Protein AF-A0A7S1IJ74-F1 (afdb_monomer)

pLDDT: mean 77.14, std 20.75, range [35.47, 95.56]

Solvent-accessible surface area (backbone atoms only — not comparable to full-atom values): 10020 Å² total; per-residue (Å²): 126,82,88,86,89,88,81,92,89,86,90,83,85,88,82,87,88,84,90,84,89,83,82,88,82,87,79,77,92,75,76,80,78,74,79,76,81,72,70,75,73,78,81,74,69,78,50,73,67,55,47,48,49,55,52,52,57,37,63,68,42,49,61,58,45,58,74,68,28,42,14,42,30,51,50,36,45,52,39,16,53,73,72,76,43,84,65,54,68,80,58,43,70,73,39,48,72,49,69,53,46,49,79,42,54,64,50,81,51,49,61,64,67,42,60,66,51,73,49,47,49,55,55,56,69,59,15,84,51,57,77,40,81,41,59,59,64,44,59,62,45,75,63,36,54,55,42,51,49,56,54,49,54,73,63,80,110

Sequence (157 aa):
MPVVPTTHGSGSLGPSGSATHTSSSAPHLRSGSPLRSGSPRPVSLPSLGDVQKEVNAALARLPLHRAHRRSCRTVYREECKRLGLTPLTHIARRFPDEPGQYAMEALNLSKCRLDTFRPYLDLILLNRNLKCLFLRGNLFGSEDFSLMAAALTLHLE

Foldseek 3Di:
DDDDDDDDDDDDDDDDDDDDDDDDDDDDDDDDDPPPPPPPPPPDDDDLVNLVVLLVVLVVCLVVLQVQQAWLLRLLCVQCVVVVHDRDPVQSVQTGRGRNPLEDQEGACALVQDAAPSSCLNSLLNHLNHNYYHHHNYNYDPSRVSNVVVSVVSSVD

Structure (mmCIF, N/CA/C/O backbone):
data_AF-A0A7S1IJ74-F1
#
_entry.id   AF-A0A7S1IJ74-F1
#
loop_
_atom_site.group_PDB
_atom_site.id
_atom_site.type_symbol
_atom_site.label_atom_id
_atom_site.label_alt_id
_atom_site.label_comp_id
_atom_site.label_asym_id
_atom_site.label_entity_id
_atom_site.label_seq_id
_atom_site.pdbx_PDB_ins_code
_atom_site.Cartn_x
_atom_site.Cartn_y
_atom_site.Cartn_z
_atom_site.occupancy
_atom_site.B_iso_or_equiv
_atom_site.auth_seq_id
_atom_site.auth_comp_id
_atom_site.auth_asym_id
_atom_site.auth_atom_id
_atom_site.pdbx_PDB_model_num
ATOM 1 N N . MET A 1 1 ? -46.683 -31.117 -27.466 1.00 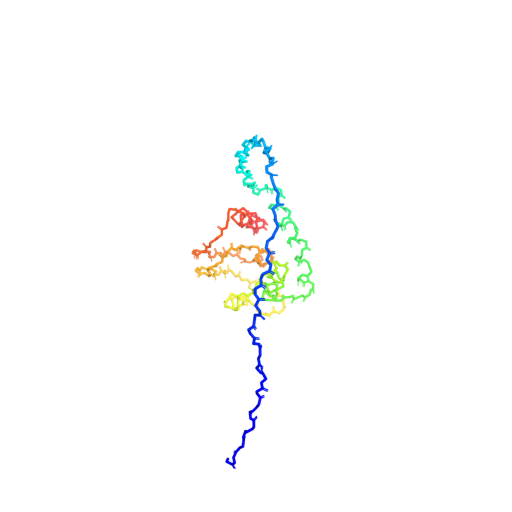37.25 1 MET A N 1
ATOM 2 C CA . MET A 1 1 ? -47.379 -31.530 -28.701 1.00 37.25 1 MET A CA 1
ATOM 3 C C . MET A 1 1 ? -48.674 -30.740 -28.811 1.00 37.25 1 MET A C 1
ATOM 5 O O . MET A 1 1 ? -49.446 -30.825 -27.862 1.00 37.25 1 MET A O 1
ATOM 9 N N . PRO A 1 2 ? -48.933 -30.011 -29.916 1.00 46.62 2 PRO A N 1
ATOM 10 C CA . PRO A 1 2 ? -47.973 -29.521 -30.922 1.00 46.62 2 PRO A CA 1
ATOM 11 C C . PRO A 1 2 ? -47.037 -28.452 -30.274 1.00 46.62 2 PRO A C 1
ATOM 13 O O . PRO A 1 2 ? -46.462 -28.816 -29.245 1.00 46.62 2 PRO A O 1
ATOM 16 N N . VAL A 1 3 ? -46.771 -27.203 -30.701 1.00 42.38 3 VAL A N 1
ATOM 17 C CA . VAL A 1 3 ? -47.196 -26.349 -31.838 1.00 42.38 3 VAL A CA 1
ATOM 18 C C . VAL A 1 3 ? -46.053 -25.374 -32.181 1.00 42.38 3 VAL A C 1
ATOM 20 O O . VAL A 1 3 ? -45.424 -24.846 -31.269 1.00 42.38 3 VAL A O 1
ATOM 23 N N . VAL A 1 4 ? -45.836 -25.083 -33.469 1.00 47.56 4 VAL A N 1
ATOM 24 C CA . VAL A 1 4 ? -45.084 -23.918 -33.991 1.00 47.56 4 VAL A CA 1
ATOM 25 C C . VAL A 1 4 ? -45.759 -23.476 -35.299 1.00 47.56 4 VAL A C 1
ATOM 27 O O . VAL A 1 4 ? -46.126 -24.353 -36.082 1.00 47.56 4 VAL A O 1
ATOM 30 N N . PRO A 1 5 ? -45.897 -22.167 -35.581 1.00 56.62 5 PRO A N 1
ATOM 31 C CA . PRO A 1 5 ? -46.097 -21.670 -36.941 1.00 56.62 5 PRO A CA 1
ATOM 32 C C . PRO A 1 5 ? -44.888 -20.858 -37.445 1.00 56.62 5 PRO A C 1
ATOM 34 O O . PRO A 1 5 ? -44.408 -19.944 -36.776 1.00 56.62 5 PRO A O 1
ATOM 37 N N . THR A 1 6 ? -44.436 -21.170 -38.661 1.00 48.81 6 THR A N 1
ATOM 38 C CA . THR A 1 6 ? -43.330 -20.496 -39.362 1.00 48.81 6 THR A CA 1
ATOM 39 C C . THR A 1 6 ? -43.850 -19.815 -40.627 1.00 48.81 6 THR A C 1
ATOM 41 O O . THR A 1 6 ? -44.408 -20.492 -41.486 1.00 48.81 6 THR A O 1
ATOM 44 N N . THR A 1 7 ? -43.586 -18.518 -40.806 1.00 49.84 7 THR A N 1
ATOM 45 C CA . THR A 1 7 ? -43.693 -17.807 -42.099 1.00 49.84 7 THR A CA 1
ATOM 46 C C . THR A 1 7 ? -42.587 -16.750 -42.163 1.00 49.84 7 THR A C 1
ATOM 48 O O . THR A 1 7 ? -42.484 -15.941 -41.249 1.00 49.84 7 THR A O 1
ATOM 51 N N . HIS A 1 8 ? -41.607 -16.834 -43.067 1.00 43.56 8 HIS A N 1
ATOM 52 C CA . HIS A 1 8 ? -41.655 -16.617 -44.528 1.00 43.56 8 HIS A CA 1
ATOM 53 C C . HIS A 1 8 ? -41.818 -15.147 -44.951 1.00 43.56 8 HIS A C 1
ATOM 55 O O . HIS A 1 8 ? -42.771 -14.476 -44.578 1.00 43.56 8 HIS A O 1
ATOM 61 N N . GLY A 1 9 ? -40.884 -14.698 -45.796 1.00 37.03 9 GLY A N 1
ATOM 62 C CA . GLY A 1 9 ? -40.823 -13.370 -46.410 1.00 37.03 9 GLY A CA 1
ATOM 63 C C . GLY A 1 9 ? -39.564 -13.278 -47.277 1.00 37.03 9 GLY A C 1
ATOM 64 O O . GLY A 1 9 ? -38.476 -13.042 -46.762 1.00 37.03 9 GLY A O 1
ATOM 65 N N . SER A 1 10 ? -39.690 -13.556 -48.576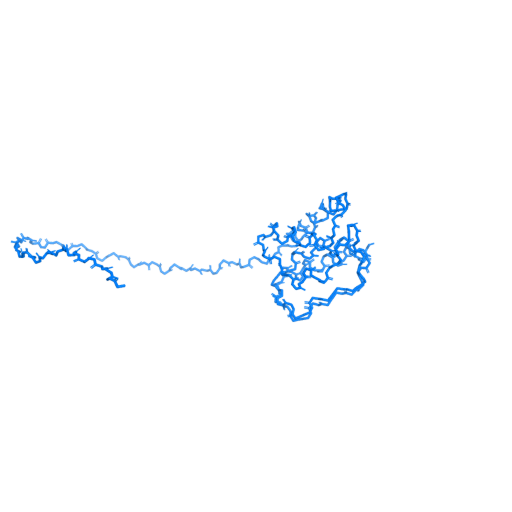 1.00 45.72 10 SER A N 1
ATOM 66 C CA . SER A 1 10 ? -38.560 -13.745 -49.502 1.00 45.72 10 SER A CA 1
ATOM 67 C C . SER A 1 10 ? -38.636 -12.782 -50.688 1.00 45.72 10 SER A C 1
ATOM 69 O O . SER A 1 10 ? -39.727 -12.523 -51.187 1.00 45.72 10 SER A O 1
ATOM 71 N N . GLY A 1 11 ? -37.487 -12.313 -51.190 1.00 35.47 11 GLY A N 1
ATOM 72 C CA . GLY A 1 11 ? -37.415 -11.537 -52.434 1.00 35.47 11 GLY A CA 1
ATOM 73 C C . GLY A 1 11 ? -36.100 -10.755 -52.615 1.00 35.47 11 GLY A C 1
ATOM 74 O O . GLY A 1 11 ? -35.570 -10.255 -51.631 1.00 35.47 11 GLY A O 1
ATOM 75 N N . SER A 1 12 ? -35.587 -10.485 -53.824 1.00 40.69 12 SER A N 1
ATOM 76 C CA . SER A 1 12 ? -35.191 -11.382 -54.936 1.00 40.69 12 SER A CA 1
ATOM 77 C C . SER A 1 12 ? -34.695 -10.542 -56.137 1.00 40.69 12 SER A C 1
ATOM 79 O O . SER A 1 12 ? -35.461 -9.750 -56.664 1.00 40.69 12 SER A O 1
ATOM 81 N N . LEU A 1 13 ? -33.466 -10.795 -56.610 1.00 40.91 13 LEU A N 1
ATOM 82 C CA . LEU A 1 13 ? -32.967 -10.628 -58.000 1.00 40.91 13 LEU A CA 1
ATOM 83 C C . LEU A 1 13 ? -33.192 -9.308 -58.803 1.00 40.91 13 LEU A C 1
ATOM 85 O O . LEU A 1 13 ? -34.184 -9.190 -59.508 1.00 40.91 13 LEU A O 1
ATOM 89 N N . GLY A 1 14 ? -32.139 -8.468 -58.888 1.00 36.72 14 GLY A N 1
ATOM 90 C CA . GLY A 1 14 ? -31.641 -7.751 -60.102 1.00 36.72 14 GLY A CA 1
ATOM 91 C C . GLY A 1 14 ? -32.580 -6.854 -60.952 1.00 36.72 14 GLY A C 1
ATOM 92 O O . GLY A 1 14 ? -33.681 -6.538 -60.514 1.00 36.72 14 GLY A O 1
ATOM 93 N N . PRO A 1 15 ? -32.177 -6.443 -62.187 1.00 54.06 15 PRO A N 1
ATOM 94 C CA . PRO A 1 15 ? -30.853 -6.562 -62.833 1.00 54.06 15 PRO A CA 1
ATOM 95 C C . PRO A 1 15 ? -30.325 -5.277 -63.565 1.00 54.06 15 PRO A C 1
ATOM 97 O O . PRO A 1 15 ? -31.015 -4.276 -63.680 1.00 54.06 15 PRO A O 1
ATOM 100 N N . SER A 1 16 ? -29.102 -5.372 -64.116 1.00 40.69 16 SER A N 1
ATOM 101 C CA . SER A 1 16 ? -28.544 -4.751 -65.354 1.00 40.69 16 SER A CA 1
ATOM 102 C C . SER A 1 16 ? -28.715 -3.264 -65.768 1.00 40.69 16 SER A C 1
ATOM 104 O O . SER A 1 16 ? -29.798 -2.829 -66.141 1.00 40.69 16 SER A O 1
ATOM 106 N N . GLY A 1 17 ? -27.561 -2.624 -66.050 1.00 36.12 17 GLY A N 1
ATOM 107 C CA . GLY A 1 17 ? -27.338 -1.737 -67.223 1.00 36.12 17 GLY A CA 1
ATOM 108 C C . GLY A 1 17 ? -27.463 -0.215 -67.007 1.00 36.12 17 GLY A C 1
ATOM 109 O O . GLY A 1 17 ? -28.242 0.224 -66.174 1.00 36.12 17 GLY A O 1
ATOM 110 N N . SER A 1 18 ? -26.739 0.670 -67.713 1.00 39.88 18 SER A N 1
ATOM 111 C CA . SER A 1 18 ? -25.678 0.512 -68.737 1.00 39.88 18 SER A CA 1
ATOM 112 C C . SER A 1 18 ? -24.749 1.754 -68.762 1.00 39.88 18 SER A C 1
ATOM 114 O O . SER A 1 18 ? -24.987 2.719 -68.042 1.00 39.88 18 SER A O 1
ATOM 116 N N . ALA A 1 19 ? -23.665 1.724 -69.549 1.00 43.28 19 ALA A N 1
ATOM 117 C CA . ALA A 1 19 ? -22.554 2.689 -69.478 1.00 43.28 19 ALA A CA 1
ATOM 118 C C . ALA A 1 19 ? -22.709 3.986 -70.308 1.00 43.28 19 ALA A C 1
ATOM 120 O O . ALA A 1 19 ? -23.403 4.018 -71.321 1.00 43.28 19 ALA A O 1
ATOM 121 N N . THR A 1 20 ? -21.922 5.008 -69.944 1.00 43.03 20 THR A N 1
ATOM 122 C CA . THR A 1 20 ? -21.522 6.148 -70.795 1.00 43.03 20 THR A CA 1
ATOM 123 C C . THR A 1 20 ? -20.016 6.424 -70.650 1.00 43.03 20 THR A C 1
ATOM 125 O O . THR A 1 20 ? -19.419 6.149 -69.611 1.00 43.03 20 THR A O 1
ATOM 128 N N . HIS A 1 21 ? -19.377 6.919 -71.715 1.00 42.09 21 HIS A N 1
ATOM 129 C CA . HIS A 1 21 ? -17.932 7.202 -71.773 1.00 42.09 21 HIS A CA 1
ATOM 130 C C . HIS A 1 21 ? -17.623 8.666 -71.403 1.00 42.09 21 HIS A C 1
ATOM 132 O O . HIS A 1 21 ? -18.418 9.528 -71.765 1.00 42.09 21 HIS A O 1
ATOM 138 N N . THR A 1 22 ? -16.412 8.956 -70.896 1.00 37.47 22 THR A N 1
ATOM 139 C CA . THR A 1 22 ? -15.514 9.978 -71.499 1.00 37.47 22 THR A CA 1
ATOM 140 C C . THR A 1 22 ? -14.055 9.924 -71.007 1.00 37.47 22 THR A C 1
ATOM 142 O O . THR A 1 22 ? -13.755 9.717 -69.839 1.00 37.47 22 THR A O 1
ATOM 145 N N . SER A 1 23 ? -13.172 10.152 -71.979 1.00 36.25 23 SER A N 1
ATOM 146 C CA . SER A 1 23 ? -11.749 10.527 -72.006 1.00 36.25 23 SER A CA 1
ATOM 147 C C . SER A 1 23 ? -10.964 10.933 -70.740 1.00 36.25 23 SER A C 1
ATOM 149 O O . SER A 1 23 ? -11.325 11.846 -70.008 1.00 36.25 23 SER A O 1
ATOM 151 N N . SER A 1 24 ? -9.753 10.367 -70.666 1.00 45.34 24 SER A N 1
ATOM 152 C CA . SER A 1 24 ? -8.460 10.944 -70.247 1.00 45.34 24 SER A CA 1
ATOM 153 C C . SER A 1 24 ? -8.389 12.299 -69.522 1.00 45.34 24 SER A C 1
ATOM 155 O O . SER A 1 24 ? -8.606 13.354 -70.117 1.00 45.34 24 SER A O 1
ATOM 157 N N . SER A 1 25 ? -7.763 12.280 -68.341 1.00 39.06 25 SER A N 1
ATOM 158 C CA . SER A 1 25 ? -6.666 13.201 -67.986 1.00 39.06 25 SER A CA 1
ATOM 159 C C . SER A 1 25 ? -5.808 12.607 -66.866 1.00 39.06 25 SER A C 1
ATOM 161 O O . SER A 1 25 ? -6.336 12.078 -65.892 1.00 39.06 25 SER A O 1
ATOM 163 N N . ALA A 1 26 ? -4.482 12.689 -66.993 1.00 50.97 26 ALA A N 1
ATOM 164 C CA . ALA A 1 26 ? -3.546 12.256 -65.956 1.00 50.97 26 ALA A CA 1
ATOM 165 C C . ALA A 1 26 ? -3.138 13.436 -65.058 1.00 50.97 26 ALA A C 1
ATOM 167 O O . ALA A 1 26 ? -2.900 14.528 -65.575 1.00 50.97 26 ALA A O 1
ATOM 168 N N . PRO A 1 27 ? -2.955 13.212 -63.744 1.00 48.50 27 PRO A N 1
ATOM 169 C CA . PRO A 1 27 ? -2.128 14.101 -62.939 1.00 48.50 27 PRO A CA 1
ATOM 170 C C . PRO A 1 27 ? -1.039 13.357 -62.146 1.00 48.50 27 PRO A C 1
ATOM 172 O O . PRO A 1 27 ? -1.317 12.593 -61.229 1.00 48.50 27 PRO A O 1
ATOM 175 N N . HIS A 1 28 ? 0.209 13.675 -62.491 1.00 43.66 28 HIS A N 1
ATOM 176 C CA . HIS A 1 28 ? 1.394 13.779 -61.629 1.00 43.66 28 HIS A CA 1
ATOM 177 C C . HIS A 1 28 ? 1.621 12.778 -60.477 1.00 43.66 28 HIS A C 1
ATOM 179 O O . HIS A 1 28 ? 0.957 12.797 -59.442 1.00 43.66 28 HIS A O 1
ATOM 185 N N . LEU A 1 29 ? 2.752 12.070 -60.591 1.00 47.19 29 LEU A N 1
ATOM 186 C CA . LEU A 1 29 ? 3.524 11.486 -59.488 1.00 47.19 29 LEU A CA 1
ATOM 187 C C . LEU A 1 29 ? 3.572 12.425 -58.265 1.00 47.19 29 LEU A C 1
ATOM 189 O O . LEU A 1 29 ? 4.321 13.405 -58.253 1.00 47.19 29 LEU A O 1
ATOM 193 N N . ARG A 1 30 ? 2.814 12.115 -57.207 1.00 46.88 30 ARG A N 1
ATOM 194 C CA . ARG A 1 30 ? 2.978 12.792 -55.917 1.00 46.88 30 ARG A CA 1
ATOM 195 C C . ARG A 1 30 ? 4.104 12.142 -55.123 1.00 46.88 30 ARG A C 1
ATOM 197 O O . ARG A 1 30 ? 3.972 11.012 -54.671 1.00 46.88 30 ARG A O 1
ATOM 204 N N . SER A 1 31 ? 5.176 12.923 -54.979 1.00 43.81 31 SER A N 1
ATOM 205 C CA . SER A 1 31 ? 6.169 12.944 -53.894 1.00 43.81 31 SER A CA 1
ATOM 206 C C . SER A 1 31 ? 6.038 11.833 -52.845 1.00 43.81 31 SER A C 1
ATOM 208 O O . SER A 1 31 ? 5.036 11.764 -52.131 1.00 43.81 31 SER A O 1
ATOM 210 N N . GLY A 1 32 ? 7.078 11.006 -52.720 1.00 44.19 32 GLY A N 1
ATOM 211 C CA . GLY A 1 32 ? 7.103 9.895 -51.773 1.00 44.19 32 GLY A CA 1
ATOM 212 C C . GLY A 1 32 ? 6.863 10.344 -50.330 1.00 44.19 32 GLY A C 1
ATOM 213 O O . GLY A 1 32 ? 7.446 11.322 -49.861 1.00 44.19 32 GLY A O 1
ATOM 214 N N . SER A 1 33 ? 6.023 9.596 -49.613 1.00 46.25 33 SER A N 1
ATOM 215 C CA . SER A 1 33 ? 5.828 9.771 -48.175 1.00 46.25 33 SER A CA 1
ATOM 216 C C . SER A 1 33 ? 7.176 9.656 -47.457 1.00 46.25 33 SER A C 1
ATOM 218 O O . SER A 1 33 ? 7.800 8.594 -47.546 1.00 46.25 33 SER A O 1
ATOM 220 N N . PRO A 1 34 ? 7.641 10.682 -46.718 1.00 45.81 34 PRO A N 1
ATOM 221 C CA . PRO A 1 34 ? 8.827 10.523 -45.896 1.00 45.81 34 PRO A CA 1
ATOM 222 C C . PRO A 1 34 ? 8.533 9.447 -44.852 1.00 45.81 34 PRO A C 1
ATOM 224 O O . PRO A 1 34 ? 7.556 9.554 -44.103 1.00 45.81 34 PRO A O 1
ATOM 227 N N . LEU A 1 35 ? 9.374 8.409 -44.805 1.00 54.88 35 LEU A N 1
ATOM 228 C CA . LEU A 1 35 ? 9.349 7.419 -43.734 1.00 54.88 35 LEU A CA 1
ATOM 229 C C . LEU A 1 35 ? 9.422 8.178 -42.413 1.00 54.88 35 LEU A C 1
ATOM 231 O O . LEU A 1 35 ? 10.426 8.823 -42.105 1.00 54.88 35 LEU A O 1
ATOM 235 N N . ARG A 1 36 ? 8.317 8.162 -41.665 1.00 51.50 36 ARG A N 1
ATOM 236 C CA . ARG A 1 36 ? 8.193 8.930 -40.433 1.00 51.50 36 ARG A CA 1
ATOM 237 C C . ARG A 1 36 ? 9.110 8.267 -39.418 1.00 51.50 36 ARG A C 1
ATOM 239 O O . ARG A 1 36 ? 8.718 7.279 -38.805 1.00 51.50 36 ARG A O 1
ATOM 246 N N . SER A 1 37 ? 10.334 8.788 -39.303 1.00 48.81 37 SER A N 1
ATOM 247 C CA . SER A 1 37 ? 11.341 8.327 -38.349 1.00 48.81 37 SER A CA 1
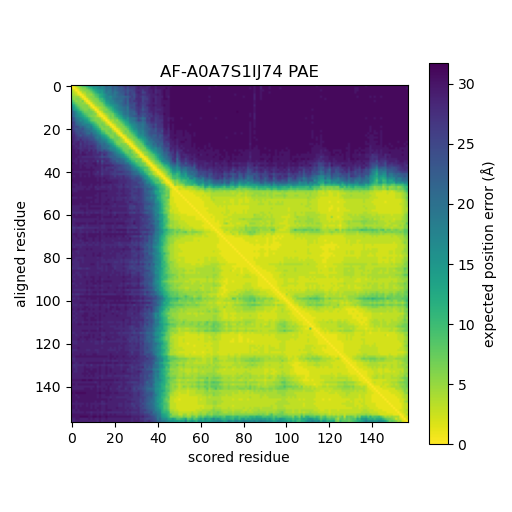ATOM 248 C C . SER A 1 37 ? 10.786 8.510 -36.943 1.00 48.81 37 SER A C 1
ATOM 250 O O . SER A 1 37 ? 10.877 9.576 -36.331 1.00 48.81 37 SER A O 1
ATOM 252 N N . GLY A 1 38 ? 10.106 7.470 -36.473 1.00 47.75 38 GLY A N 1
ATOM 253 C CA . GLY A 1 38 ? 9.583 7.358 -35.130 1.00 47.75 38 GLY A CA 1
ATOM 254 C C . GLY A 1 38 ? 10.730 7.029 -34.201 1.00 47.75 38 GLY A C 1
ATOM 255 O O . GLY A 1 38 ? 10.762 5.925 -33.663 1.00 47.75 38 GLY A O 1
ATOM 256 N N . SER A 1 39 ? 11.666 7.974 -34.039 1.00 51.06 39 SER A N 1
ATOM 257 C CA . SER A 1 39 ? 12.648 7.941 -32.958 1.00 51.06 39 SER A CA 1
ATOM 258 C C . SER A 1 39 ? 11.903 7.537 -31.689 1.00 51.06 39 SER A C 1
ATOM 260 O O . SER A 1 39 ? 10.927 8.221 -31.346 1.00 51.06 39 SER A O 1
ATOM 262 N N . PRO A 1 40 ? 12.285 6.429 -31.025 1.00 52.03 40 PRO A N 1
ATOM 263 C CA . PRO A 1 40 ? 11.610 6.004 -29.814 1.00 52.03 40 PRO A CA 1
ATOM 264 C C . PRO A 1 40 ? 11.562 7.193 -28.865 1.00 52.03 40 PRO A C 1
ATOM 266 O O . PRO A 1 40 ? 12.603 7.789 -28.575 1.00 52.03 40 PRO A O 1
ATOM 269 N N . ARG A 1 41 ? 10.359 7.581 -28.418 1.00 52.94 41 ARG A N 1
ATOM 270 C CA . ARG A 1 41 ? 10.266 8.554 -27.327 1.00 52.94 41 ARG A CA 1
ATOM 271 C C . ARG A 1 41 ? 11.115 7.979 -26.195 1.00 52.94 41 ARG A C 1
ATOM 273 O O . ARG A 1 41 ? 10.890 6.810 -25.869 1.00 52.94 41 ARG A O 1
ATOM 280 N N . PRO A 1 42 ? 12.089 8.728 -25.644 1.00 50.75 42 PRO A N 1
ATOM 281 C CA . PRO A 1 42 ? 12.888 8.210 -24.549 1.00 50.75 42 PRO A CA 1
ATOM 282 C C . PRO A 1 42 ? 11.914 7.764 -23.465 1.00 50.75 42 PRO A C 1
ATOM 284 O O . PRO A 1 42 ? 11.043 8.536 -23.059 1.00 50.75 42 PRO A O 1
ATOM 287 N N . VAL A 1 43 ? 12.005 6.493 -23.074 1.00 53.69 43 VAL A N 1
ATOM 288 C CA . VAL A 1 43 ? 11.196 5.960 -21.981 1.00 53.69 43 VAL A CA 1
ATOM 289 C C . VAL A 1 43 ? 11.742 6.629 -20.733 1.00 53.69 43 VAL A C 1
ATOM 291 O O . VAL A 1 43 ? 12.775 6.214 -20.210 1.00 53.69 43 VAL A O 1
ATOM 294 N N . SER A 1 44 ? 11.110 7.734 -20.340 1.00 56.44 44 SER A N 1
ATOM 295 C CA . SER A 1 44 ? 11.505 8.505 -19.171 1.00 56.44 44 SER A CA 1
ATOM 296 C C . SER A 1 44 ? 11.512 7.572 -17.974 1.00 56.44 44 SER A C 1
ATOM 298 O O . SER A 1 44 ? 10.455 7.143 -17.515 1.00 56.44 44 SER A O 1
ATOM 300 N N . LEU A 1 45 ? 12.709 7.257 -17.478 1.00 58.19 45 LEU A N 1
ATOM 301 C CA . LEU A 1 45 ? 12.849 6.659 -16.161 1.00 58.19 45 LEU A CA 1
ATOM 302 C C . LEU A 1 45 ? 12.134 7.576 -15.156 1.00 58.19 45 LEU A C 1
ATOM 304 O O . LEU A 1 45 ? 12.205 8.802 -15.313 1.00 58.19 45 LEU A O 1
ATOM 308 N N . PRO A 1 46 ? 11.448 7.016 -14.147 1.00 61.12 46 PRO A N 1
ATOM 309 C CA . PRO A 1 46 ? 10.786 7.821 -13.128 1.00 61.12 46 PRO A CA 1
ATOM 310 C C . PRO A 1 46 ? 11.796 8.781 -12.509 1.00 61.12 46 PRO A C 1
ATOM 312 O O . PRO A 1 46 ? 12.883 8.359 -12.099 1.00 61.12 46 PRO A O 1
ATOM 315 N N . SER A 1 47 ? 11.462 10.070 -12.425 1.00 78.19 47 SER A N 1
ATOM 316 C CA . SER A 1 47 ? 12.335 10.971 -11.685 1.00 78.19 47 SER A CA 1
ATOM 317 C C . SER A 1 47 ? 12.268 10.607 -10.200 1.00 78.19 47 SER A C 1
ATOM 319 O O . SER A 1 47 ? 11.224 10.187 -9.691 1.00 78.19 47 SER A O 1
ATOM 321 N N . LEU A 1 48 ? 13.368 10.813 -9.474 1.00 76.44 48 LEU A N 1
ATOM 322 C CA . LEU A 1 48 ? 13.386 10.649 -8.017 1.00 76.44 48 LEU A CA 1
ATOM 323 C C . LEU A 1 48 ? 12.285 11.497 -7.343 1.00 76.44 48 LEU A C 1
ATOM 325 O O . LEU A 1 48 ? 11.694 11.086 -6.347 1.00 76.44 48 LEU A O 1
ATOM 329 N N . GLY A 1 49 ? 11.948 12.645 -7.942 1.00 84.06 49 GLY A N 1
ATOM 330 C CA . GLY A 1 49 ? 10.849 13.501 -7.506 1.00 84.06 49 GLY A CA 1
ATOM 331 C C . GLY A 1 49 ? 9.456 12.893 -7.693 1.00 84.06 49 GLY A C 1
ATOM 332 O O . GLY A 1 49 ? 8.560 13.235 -6.930 1.00 84.06 49 GLY A O 1
ATOM 333 N N . ASP A 1 50 ? 9.240 11.991 -8.652 1.00 86.94 50 ASP A N 1
ATOM 334 C CA . ASP A 1 50 ? 7.945 11.320 -8.842 1.00 86.94 50 ASP A CA 1
ATOM 335 C C . ASP A 1 50 ? 7.740 10.201 -7.818 1.00 86.94 50 ASP A C 1
ATOM 337 O O . ASP A 1 50 ? 6.670 10.106 -7.215 1.00 86.94 50 ASP A O 1
ATOM 341 N N . VAL A 1 51 ? 8.805 9.449 -7.518 1.00 88.44 51 VAL A N 1
ATOM 342 C CA . VAL A 1 51 ? 8.830 8.494 -6.398 1.00 88.44 51 VAL A CA 1
ATOM 343 C C . VAL A 1 51 ? 8.547 9.222 -5.078 1.00 88.44 51 VAL A C 1
ATOM 345 O O . VAL A 1 51 ? 7.669 8.810 -4.321 1.00 88.44 51 VAL A O 1
ATOM 348 N N . GLN A 1 52 ? 9.211 10.358 -4.830 1.00 89.56 52 GLN A N 1
ATOM 349 C CA . GLN A 1 52 ? 8.986 11.150 -3.617 1.00 89.56 52 GLN A CA 1
ATOM 350 C C . GLN A 1 52 ? 7.559 11.719 -3.531 1.00 89.56 52 GLN A C 1
ATOM 352 O O . GLN A 1 52 ? 6.982 11.735 -2.445 1.00 89.56 52 GLN A O 1
ATOM 357 N N . LYS A 1 53 ? 6.951 12.154 -4.649 1.00 91.69 53 LYS A N 1
ATOM 358 C CA . LYS A 1 53 ? 5.534 12.573 -4.680 1.00 91.69 53 LYS A CA 1
ATOM 359 C C . LYS A 1 53 ? 4.606 11.431 -4.269 1.00 91.69 53 LYS A C 1
ATOM 361 O O . LYS A 1 53 ? 3.696 11.660 -3.476 1.00 91.69 53 LYS A O 1
ATOM 366 N N . 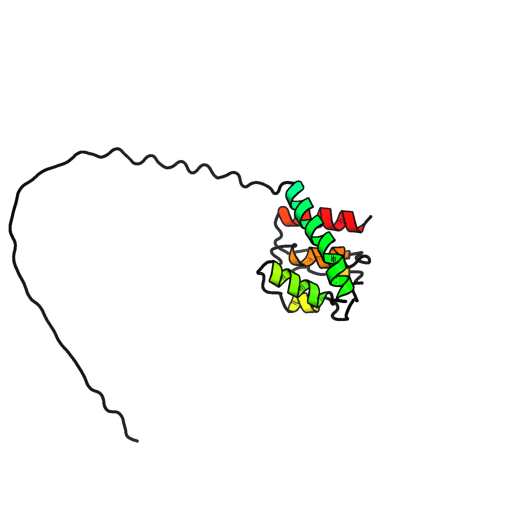GLU A 1 54 ? 4.824 10.221 -4.785 1.00 91.56 54 GLU A N 1
ATOM 367 C CA . GLU A 1 54 ? 3.968 9.066 -4.493 1.00 91.56 54 GLU A CA 1
ATOM 368 C C . GLU A 1 54 ? 4.084 8.618 -3.025 1.00 91.56 54 GLU A C 1
ATOM 370 O O . GLU A 1 54 ? 3.063 8.390 -2.369 1.00 91.56 54 GLU A O 1
ATOM 375 N N . VAL A 1 55 ? 5.301 8.620 -2.467 1.00 92.38 55 VAL A N 1
ATOM 376 C CA . VAL A 1 55 ? 5.550 8.406 -1.030 1.00 92.38 55 VAL A CA 1
ATOM 377 C C . VAL A 1 55 ? 4.889 9.492 -0.175 1.00 92.38 55 VAL A C 1
ATOM 379 O O . VAL A 1 55 ? 4.141 9.171 0.748 1.00 92.38 55 VAL A O 1
ATOM 382 N N . ASN A 1 56 ? 5.083 10.776 -0.497 1.00 92.50 56 ASN A N 1
ATOM 383 C CA . ASN A 1 56 ? 4.477 11.887 0.248 1.00 92.50 56 ASN A CA 1
ATOM 384 C C . ASN A 1 56 ? 2.938 11.834 0.205 1.00 92.50 56 ASN A C 1
ATOM 386 O O . ASN A 1 56 ? 2.276 12.084 1.214 1.00 92.50 56 ASN A O 1
ATOM 390 N N . ALA A 1 57 ? 2.360 11.449 -0.936 1.00 92.56 57 ALA A N 1
ATOM 391 C CA . ALA A 1 57 ? 0.920 11.258 -1.078 1.00 92.56 57 ALA A CA 1
ATOM 392 C C . ALA A 1 57 ? 0.394 10.089 -0.225 1.00 92.56 57 ALA A C 1
ATOM 394 O O . ALA A 1 57 ? -0.735 10.163 0.257 1.00 92.56 57 ALA A O 1
ATOM 395 N N . ALA A 1 58 ? 1.184 9.029 -0.020 1.00 91.88 58 ALA A N 1
ATOM 396 C CA . ALA A 1 58 ? 0.847 7.937 0.895 1.00 91.88 58 ALA A CA 1
ATOM 397 C C . ALA A 1 58 ? 0.959 8.357 2.368 1.00 91.88 58 ALA A C 1
ATOM 399 O O . ALA A 1 58 ? 0.024 8.129 3.136 1.00 91.88 58 ALA A O 1
ATOM 400 N N . LEU A 1 59 ? 2.037 9.059 2.748 1.00 92.69 59 LEU A N 1
ATOM 401 C CA . LEU A 1 59 ? 2.205 9.637 4.090 1.00 92.69 59 LEU A CA 1
ATOM 402 C C . LEU A 1 59 ? 1.007 10.521 4.485 1.00 92.69 59 LEU A C 1
ATOM 404 O O . LEU A 1 59 ? 0.506 10.418 5.605 1.00 92.69 59 LEU A O 1
ATOM 408 N N . ALA A 1 60 ? 0.484 11.318 3.547 1.00 93.19 60 ALA A N 1
ATOM 409 C CA . ALA A 1 60 ? -0.700 12.154 3.755 1.00 93.19 60 ALA A CA 1
ATOM 410 C C . ALA A 1 60 ? -2.014 11.365 3.969 1.00 93.19 60 ALA A C 1
ATOM 412 O O . ALA A 1 60 ? -2.949 11.898 4.567 1.00 93.19 60 ALA A O 1
ATOM 413 N N . ARG A 1 61 ? -2.107 10.098 3.526 1.00 92.75 61 ARG A N 1
ATOM 414 C CA . ARG A 1 61 ? -3.291 9.233 3.732 1.00 92.75 61 ARG A CA 1
ATOM 415 C C . ARG A 1 61 ? -3.286 8.496 5.073 1.00 92.75 61 ARG A C 1
ATOM 417 O O . ARG A 1 61 ? -4.358 8.202 5.603 1.00 92.75 61 ARG A O 1
ATOM 424 N N . LEU A 1 62 ? -2.117 8.220 5.661 1.00 91.00 62 LEU A N 1
ATOM 425 C CA . LEU A 1 62 ? -2.010 7.421 6.897 1.00 91.00 62 LEU A CA 1
ATOM 426 C C . LEU A 1 62 ? -2.854 7.958 8.078 1.00 91.00 62 LEU A C 1
ATOM 428 O O . LEU A 1 62 ? -3.452 7.134 8.777 1.00 91.00 62 LEU A O 1
ATOM 432 N N . PRO A 1 63 ? -2.965 9.286 8.323 1.00 91.00 63 PRO A N 1
ATOM 433 C CA . PRO A 1 63 ? -3.835 9.819 9.373 1.00 91.00 63 PRO A CA 1
ATOM 434 C C . PRO A 1 63 ? -5.313 9.477 9.155 1.00 91.00 63 PRO A C 1
ATOM 436 O O . PRO A 1 63 ? -6.006 9.152 10.116 1.00 91.00 63 PRO A O 1
ATOM 439 N N . LEU A 1 64 ? -5.783 9.477 7.902 1.00 90.75 64 LEU A N 1
ATOM 440 C CA . LEU A 1 64 ? -7.168 9.165 7.543 1.00 90.75 64 LEU A CA 1
ATOM 441 C C . LEU A 1 64 ? -7.494 7.684 7.786 1.00 90.75 64 LEU A C 1
ATOM 443 O O . LEU A 1 64 ? -8.538 7.363 8.356 1.00 90.75 64 LEU A O 1
ATOM 447 N N . HIS A 1 65 ? -6.580 6.784 7.407 1.00 89.31 65 HIS A N 1
ATOM 448 C CA . HIS A 1 65 ? -6.705 5.346 7.680 1.00 89.31 65 HIS A CA 1
ATOM 449 C C . HIS A 1 65 ? -6.765 5.071 9.188 1.00 89.31 65 HIS A C 1
ATOM 451 O O . HIS A 1 65 ? -7.644 4.342 9.655 1.00 89.31 65 HIS A O 1
ATOM 457 N N . ARG A 1 66 ? -5.872 5.711 9.961 1.00 86.25 66 ARG A N 1
ATOM 458 C CA . ARG A 1 66 ? -5.808 5.617 11.430 1.00 86.25 66 ARG A CA 1
ATOM 459 C C . ARG A 1 66 ? -7.073 6.160 12.101 1.00 86.25 66 ARG A C 1
ATOM 461 O O . ARG A 1 66 ? -7.654 5.442 12.911 1.00 86.25 66 ARG A O 1
ATOM 468 N N . ALA A 1 67 ? -7.532 7.357 11.731 1.00 86.69 67 ALA A N 1
ATOM 469 C CA . ALA A 1 67 ? -8.737 7.982 12.286 1.00 86.69 67 ALA A CA 1
ATOM 470 C C . ALA A 1 67 ? -9.999 7.140 12.035 1.00 86.69 67 ALA A C 1
ATOM 472 O O . ALA A 1 67 ? -10.779 6.898 12.952 1.00 86.69 67 ALA A O 1
ATOM 473 N N . HIS A 1 68 ? -10.157 6.603 10.821 1.00 90.06 68 HIS A N 1
ATOM 474 C CA . HIS A 1 68 ? -11.255 5.693 10.482 1.00 90.06 68 HIS A CA 1
ATOM 475 C C . HIS A 1 68 ? -11.052 4.246 10.970 1.00 90.06 68 HIS A C 1
ATOM 477 O O . HIS A 1 68 ? -11.849 3.377 10.618 1.00 90.06 68 HIS A O 1
ATOM 483 N N . ARG A 1 69 ? -9.985 3.964 11.737 1.00 90.62 69 ARG A N 1
ATOM 484 C CA . ARG A 1 69 ? -9.617 2.630 12.248 1.00 90.62 69 ARG A CA 1
ATOM 485 C C . ARG A 1 69 ? -9.725 1.523 11.190 1.00 90.62 69 ARG A C 1
ATOM 487 O O . ARG A 1 69 ? -10.238 0.442 11.469 1.00 90.62 69 ARG A O 1
ATOM 494 N N . ARG A 1 70 ? -9.274 1.777 9.958 1.00 90.81 70 ARG A N 1
ATOM 495 C CA . ARG A 1 70 ? -9.376 0.780 8.881 1.00 90.81 70 ARG A CA 1
ATOM 496 C C . ARG A 1 70 ? -8.558 -0.473 9.221 1.00 90.81 70 ARG A C 1
ATOM 498 O O . ARG A 1 70 ? -7.538 -0.397 9.899 1.00 90.81 70 ARG A O 1
ATOM 505 N N . SER A 1 71 ? -8.999 -1.641 8.762 1.00 93.06 71 SER A N 1
ATOM 506 C CA . SER A 1 71 ? -8.160 -2.846 8.799 1.00 93.06 71 SER A CA 1
ATOM 507 C C . SER A 1 71 ? -7.139 -2.820 7.657 1.00 93.06 71 SER A C 1
ATOM 509 O O . SER A 1 71 ? -7.412 -2.222 6.612 1.00 93.06 71 SER A O 1
ATOM 511 N N . CYS A 1 72 ? -5.992 -3.499 7.788 1.00 92.88 72 CYS A N 1
ATOM 512 C CA . CYS A 1 72 ? -5.044 -3.642 6.670 1.00 92.88 72 CYS A CA 1
ATOM 513 C C . CYS A 1 72 ? -5.723 -4.216 5.414 1.00 92.88 72 CYS A C 1
ATOM 515 O O . CYS A 1 72 ? -5.483 -3.747 4.302 1.00 92.88 72 CYS A O 1
ATOM 517 N N . ARG A 1 73 ? -6.636 -5.182 5.576 1.00 94.69 73 ARG A N 1
ATOM 518 C CA . ARG A 1 73 ? -7.438 -5.724 4.469 1.00 94.69 73 ARG A CA 1
ATOM 519 C C . ARG A 1 73 ? -8.342 -4.679 3.808 1.00 94.69 73 ARG A C 1
ATOM 521 O O . ARG A 1 73 ? -8.553 -4.747 2.596 1.00 94.69 73 ARG A O 1
ATOM 528 N N . THR A 1 74 ? -8.868 -3.726 4.576 1.00 94.50 74 THR A N 1
ATOM 529 C CA . THR A 1 74 ? -9.666 -2.608 4.053 1.00 94.50 74 THR A CA 1
ATOM 530 C C . THR A 1 74 ? -8.792 -1.617 3.292 1.00 94.50 74 THR A C 1
ATOM 532 O O . THR A 1 74 ? -9.097 -1.334 2.137 1.00 94.50 74 THR A O 1
ATOM 535 N N . VAL A 1 75 ? -7.669 -1.176 3.874 1.00 94.69 75 VAL A N 1
ATOM 536 C CA . VAL A 1 75 ? -6.722 -0.252 3.219 1.00 94.69 75 VAL A CA 1
ATOM 537 C C . VAL A 1 75 ? -6.220 -0.830 1.890 1.00 94.69 75 VAL A C 1
ATOM 539 O O . VAL A 1 75 ? -6.257 -0.136 0.880 1.00 94.69 75 VAL A O 1
ATOM 542 N N . TYR A 1 76 ? -5.871 -2.123 1.843 1.00 95.19 76 TYR A N 1
ATOM 543 C CA . TYR A 1 76 ? -5.479 -2.804 0.600 1.00 95.19 76 TYR A CA 1
ATOM 544 C C . TYR A 1 76 ? -6.553 -2.702 -0.495 1.00 95.19 76 TYR A C 1
ATOM 546 O O . TYR A 1 76 ? -6.260 -2.393 -1.648 1.00 95.19 76 TYR A O 1
ATOM 554 N N . ARG A 1 77 ? -7.820 -2.957 -0.139 1.00 95.56 77 ARG A N 1
ATOM 555 C CA . ARG A 1 77 ? -8.949 -2.902 -1.081 1.00 95.56 77 ARG A CA 1
ATOM 556 C C . ARG A 1 77 ? -9.232 -1.480 -1.559 1.00 95.56 77 ARG A C 1
ATOM 558 O O . ARG A 1 77 ? -9.557 -1.299 -2.731 1.00 95.56 77 ARG A O 1
ATOM 565 N N . GLU A 1 78 ? -9.123 -0.494 -0.672 1.00 94.50 78 GLU A N 1
ATOM 566 C CA . GLU A 1 78 ? -9.341 0.915 -1.006 1.00 94.50 78 GLU A CA 1
ATOM 567 C C . GLU A 1 78 ? -8.208 1.467 -1.882 1.00 94.50 78 GLU A C 1
ATOM 569 O O . GLU A 1 78 ? -8.502 2.125 -2.878 1.00 94.50 78 GLU A O 1
ATOM 574 N N . GLU A 1 79 ? -6.949 1.101 -1.626 1.00 94.69 79 GLU A N 1
ATOM 575 C CA . GLU A 1 79 ? -5.811 1.479 -2.474 1.00 94.69 79 GLU A CA 1
ATOM 576 C C . GLU A 1 79 ? -5.824 0.776 -3.840 1.00 94.69 79 GLU A C 1
ATOM 578 O O . GLU A 1 79 ? -5.614 1.435 -4.858 1.00 94.69 79 GLU A O 1
ATOM 583 N N . CYS A 1 80 ? -6.174 -0.516 -3.915 1.00 95.06 80 CYS A N 1
ATOM 584 C CA . CYS A 1 80 ? -6.447 -1.168 -5.203 1.00 95.06 80 CYS A CA 1
ATOM 585 C C . CYS A 1 80 ? -7.533 -0.415 -5.988 1.00 95.06 80 CYS A C 1
ATOM 587 O O . CYS A 1 80 ? -7.315 -0.068 -7.147 1.00 95.06 80 CYS A O 1
ATOM 589 N N . LYS A 1 81 ? -8.666 -0.085 -5.347 1.00 95.06 81 LYS A N 1
ATOM 590 C CA . LYS A 1 81 ? -9.755 0.675 -5.983 1.00 95.06 81 LYS A CA 1
ATOM 591 C C . LYS A 1 81 ? -9.300 2.069 -6.439 1.00 95.06 81 LYS A C 1
ATOM 593 O O . LYS A 1 81 ? -9.658 2.478 -7.539 1.00 95.06 81 LYS A O 1
ATOM 598 N N . ARG A 1 82 ? -8.498 2.779 -5.633 1.00 94.38 82 ARG A N 1
ATOM 599 C CA . ARG A 1 82 ? -7.918 4.097 -5.963 1.00 94.38 82 ARG A CA 1
ATOM 600 C C . ARG A 1 82 ? -7.011 4.038 -7.196 1.00 94.38 82 ARG A C 1
ATOM 602 O O . ARG A 1 82 ? -6.982 4.985 -7.973 1.00 94.38 82 ARG A O 1
ATOM 609 N N . LEU A 1 83 ? -6.288 2.933 -7.367 1.00 92.88 83 LEU A N 1
ATOM 610 C CA . LEU A 1 83 ? -5.369 2.686 -8.482 1.00 92.88 83 LEU A CA 1
ATOM 611 C C . LEU A 1 83 ? -6.048 2.049 -9.714 1.00 92.88 83 LEU A C 1
ATOM 613 O O . LEU A 1 83 ? -5.369 1.761 -10.694 1.00 92.88 83 LEU A O 1
ATOM 617 N N . GLY A 1 84 ? -7.366 1.812 -9.684 1.00 93.94 84 GLY A N 1
ATOM 618 C CA . GLY A 1 84 ? -8.098 1.142 -10.771 1.00 93.94 84 GLY A CA 1
ATOM 619 C C . GLY A 1 84 ? -7.851 -0.372 -10.869 1.00 93.94 84 GLY A C 1
ATOM 620 O O . GLY A 1 84 ? -8.202 -0.993 -11.870 1.00 93.94 84 GLY A O 1
ATOM 621 N N . LEU A 1 85 ? -7.255 -0.976 -9.839 1.00 93.25 85 LEU A N 1
ATOM 622 C CA . LEU A 1 85 ? -6.841 -2.377 -9.799 1.00 93.25 85 LEU A CA 1
ATOM 623 C C . LEU A 1 85 ? -7.892 -3.260 -9.112 1.00 93.25 85 LEU A C 1
ATOM 625 O O . LEU A 1 85 ? -8.532 -2.866 -8.135 1.00 93.25 85 LEU A O 1
ATOM 629 N N . THR A 1 86 ? -8.023 -4.505 -9.573 1.00 94.19 86 THR A N 1
ATOM 630 C CA . THR A 1 86 ? -8.871 -5.508 -8.906 1.00 94.19 86 THR A CA 1
ATOM 631 C C . THR A 1 86 ? -8.128 -6.098 -7.698 1.00 94.19 86 THR A C 1
ATOM 633 O O . THR A 1 86 ? -7.083 -6.722 -7.891 1.00 94.19 86 THR A O 1
ATOM 636 N N . PRO A 1 87 ? -8.627 -5.952 -6.453 1.00 92.94 87 PRO A N 1
ATOM 637 C CA . PRO A 1 87 ? -7.939 -6.467 -5.271 1.00 92.94 87 PRO A CA 1
ATOM 638 C C . PRO A 1 87 ? -7.936 -8.000 -5.253 1.00 92.94 87 PRO A C 1
ATOM 640 O O . PRO A 1 87 ? -8.986 -8.646 -5.237 1.00 92.94 87 PRO A O 1
ATOM 643 N N . LEU A 1 88 ? -6.747 -8.600 -5.199 1.00 92.12 88 LEU A N 1
ATOM 644 C CA . LEU A 1 88 ? -6.588 -10.051 -5.239 1.00 92.12 88 LEU A CA 1
ATOM 645 C C . LEU A 1 88 ? -7.033 -10.675 -3.908 1.00 92.12 88 LEU A C 1
ATOM 647 O O . LEU A 1 88 ? -6.367 -10.539 -2.882 1.00 92.12 88 LEU A O 1
ATOM 651 N N . THR A 1 89 ? -8.146 -11.416 -3.909 1.00 92.06 89 THR A N 1
ATOM 652 C CA . THR A 1 89 ? -8.752 -11.994 -2.690 1.00 92.06 89 THR A CA 1
ATOM 653 C C . THR A 1 89 ? -7.788 -12.866 -1.877 1.00 92.06 89 THR A C 1
ATOM 655 O O . THR A 1 89 ? -7.843 -12.868 -0.647 1.00 92.06 89 THR A O 1
ATOM 658 N N . HIS A 1 90 ? -6.878 -13.588 -2.537 1.00 91.00 90 HIS A N 1
ATOM 659 C CA . HIS A 1 90 ? -5.877 -14.425 -1.869 1.00 91.00 90 HIS A CA 1
ATOM 660 C C . HIS A 1 90 ? -4.739 -13.613 -1.216 1.00 91.00 90 HIS A C 1
ATOM 662 O O . HIS A 1 90 ? -4.115 -14.103 -0.277 1.00 91.00 90 HIS A O 1
ATOM 668 N N . ILE A 1 91 ? -4.515 -12.369 -1.658 1.00 92.44 91 ILE A N 1
ATOM 669 C CA . ILE A 1 91 ? -3.611 -11.396 -1.028 1.00 92.44 91 ILE A CA 1
ATOM 670 C C . ILE A 1 91 ? -4.330 -10.667 0.107 1.00 92.44 91 ILE A C 1
ATOM 672 O O . ILE A 1 91 ? -3.808 -10.595 1.213 1.00 92.44 91 ILE A O 1
ATOM 676 N N . ALA A 1 92 ? -5.581 -10.245 -0.105 1.00 92.75 92 ALA A N 1
ATOM 677 C CA . ALA A 1 92 ? -6.412 -9.615 0.925 1.00 92.75 92 ALA A CA 1
ATOM 678 C C . ALA A 1 92 ? -6.536 -10.472 2.207 1.00 92.75 92 ALA A C 1
ATOM 680 O O . ALA A 1 92 ? -6.599 -9.938 3.313 1.00 92.75 92 ALA A O 1
ATOM 681 N N . ARG A 1 93 ? -6.528 -11.807 2.070 1.00 91.88 93 ARG A N 1
ATOM 682 C CA . ARG A 1 93 ? -6.521 -12.772 3.188 1.00 91.88 93 ARG A CA 1
ATOM 683 C C . ARG A 1 93 ? -5.191 -12.863 3.956 1.00 91.88 93 ARG A C 1
ATOM 685 O O . ARG A 1 93 ? -5.193 -13.429 5.041 1.00 91.88 93 ARG A O 1
ATOM 692 N N . ARG A 1 94 ? -4.079 -12.330 3.432 1.00 90.38 94 ARG A N 1
ATOM 693 C CA . ARG A 1 94 ? -2.786 -12.237 4.146 1.00 90.38 94 ARG A CA 1
ATOM 694 C C . ARG A 1 94 ? -2.761 -11.111 5.179 1.00 90.38 94 ARG A C 1
ATOM 696 O O . ARG A 1 94 ? -1.913 -11.135 6.061 1.00 90.38 94 ARG A O 1
ATOM 703 N N . PHE A 1 95 ? -3.671 -10.146 5.065 1.00 91.94 95 PHE A N 1
ATOM 704 C CA . PHE A 1 95 ? -3.741 -8.989 5.948 1.00 91.94 95 PHE A CA 1
ATOM 705 C C . PHE A 1 95 ? -4.728 -9.199 7.108 1.00 91.94 95 PHE A C 1
ATOM 707 O O . PHE A 1 95 ? -5.795 -9.797 6.886 1.00 91.94 95 PHE A O 1
ATOM 714 N N . PRO A 1 96 ? -4.426 -8.648 8.301 1.00 90.75 96 PRO A N 1
ATOM 715 C CA . PRO A 1 96 ? -5.383 -8.446 9.381 1.00 90.75 96 PRO A CA 1
ATOM 716 C C . PRO A 1 96 ? -6.673 -7.776 8.909 1.00 90.75 96 PRO A C 1
ATOM 718 O O . PRO A 1 96 ? -6.648 -6.879 8.058 1.00 90.75 96 PRO A O 1
ATOM 721 N N . ASP A 1 97 ? -7.795 -8.204 9.492 1.00 92.31 97 ASP A N 1
ATOM 722 C CA . ASP A 1 97 ? -9.108 -7.583 9.277 1.00 92.31 97 ASP A CA 1
ATOM 723 C C . ASP A 1 97 ? -9.636 -6.825 10.506 1.00 92.31 97 ASP A C 1
ATOM 725 O O . ASP A 1 97 ? -10.710 -6.236 10.446 1.00 92.31 97 ASP A O 1
ATOM 729 N N . GLU A 1 98 ? -8.888 -6.802 11.613 1.00 90.94 98 GLU A N 1
ATOM 730 C CA . GLU A 1 98 ? -9.310 -6.107 12.830 1.00 90.94 98 GLU A CA 1
ATOM 731 C C . GLU A 1 98 ? -9.165 -4.571 12.688 1.00 90.94 98 GLU A C 1
ATOM 733 O O . GLU A 1 98 ? -8.108 -4.085 12.262 1.00 90.94 98 GLU A O 1
ATOM 738 N N . PRO A 1 99 ? -10.199 -3.773 13.033 1.00 88.69 99 PRO A N 1
ATOM 739 C CA . PRO A 1 99 ? -10.185 -2.313 12.897 1.00 88.69 99 PRO A CA 1
ATOM 740 C C . PRO A 1 99 ? -9.074 -1.588 13.683 1.00 88.69 99 PRO A C 1
ATOM 742 O O . PRO A 1 99 ? -9.139 -1.416 14.910 1.00 88.69 99 PRO A O 1
ATOM 745 N N . GLY A 1 100 ? -8.075 -1.082 12.954 1.00 83.81 100 GLY A N 1
ATOM 746 C CA . GLY A 1 100 ? -6.903 -0.390 13.495 1.00 83.81 100 GLY A CA 1
ATOM 747 C C . GLY A 1 100 ? -5.739 -1.307 13.888 1.00 83.81 100 GLY A C 1
ATOM 748 O O . GLY A 1 100 ? -4.730 -0.808 14.384 1.00 83.81 100 GLY A O 1
ATOM 749 N N . GLN A 1 101 ? -5.836 -2.621 13.659 1.00 86.81 101 GLN A N 1
ATOM 750 C CA . GLN A 1 101 ? -4.709 -3.538 13.834 1.00 86.81 101 GLN A CA 1
ATOM 751 C C . GLN A 1 101 ? -3.811 -3.49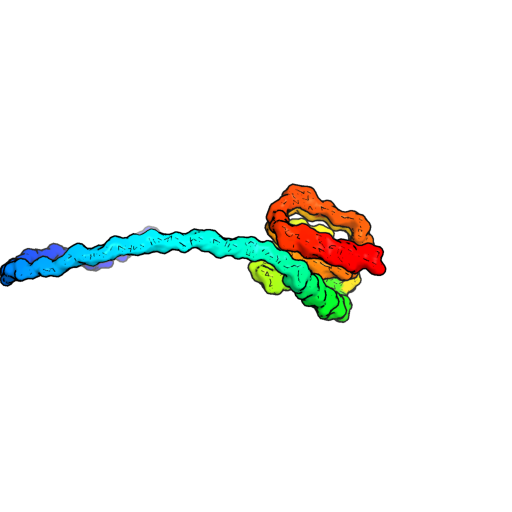0 12.593 1.00 86.81 101 GLN A C 1
ATOM 753 O O . GLN A 1 101 ? -4.077 -4.141 11.583 1.00 86.81 101 GLN A O 1
ATOM 758 N N . TYR A 1 102 ? -2.739 -2.701 12.682 1.00 87.31 102 TYR A N 1
ATOM 759 C CA . TYR A 1 102 ? -1.745 -2.576 11.611 1.00 87.31 102 TYR A CA 1
ATOM 760 C C . TYR A 1 102 ? -0.506 -3.456 11.812 1.00 87.31 102 TYR A C 1
ATOM 762 O O . TYR A 1 102 ? 0.208 -3.706 10.850 1.00 87.31 102 TYR A O 1
ATOM 770 N N . ALA A 1 103 ? -0.249 -3.915 13.041 1.00 85.50 103 ALA A N 1
ATOM 771 C CA . ALA A 1 103 ? 0.974 -4.622 13.412 1.00 85.50 103 ALA A CA 1
ATOM 772 C C . ALA A 1 103 ? 1.085 -6.012 12.753 1.00 85.50 103 ALA A C 1
ATOM 774 O O . ALA A 1 103 ? 0.320 -6.921 13.068 1.00 85.50 103 ALA A O 1
ATOM 775 N N . MET A 1 104 ? 2.085 -6.191 11.888 1.00 90.19 104 MET A N 1
ATOM 776 C CA . MET A 1 104 ? 2.512 -7.485 11.342 1.00 90.19 104 MET A CA 1
ATOM 777 C C . MET A 1 104 ? 4.043 -7.512 11.296 1.00 90.19 104 MET A C 1
ATOM 779 O O . MET A 1 104 ? 4.639 -6.699 10.594 1.00 90.19 104 MET A O 1
ATOM 783 N N . GLU A 1 105 ? 4.698 -8.449 11.982 1.00 91.06 105 GLU A N 1
ATOM 784 C CA . GLU A 1 105 ? 6.171 -8.516 11.963 1.00 91.06 105 GLU A CA 1
ATOM 785 C C . GLU A 1 105 ? 6.737 -8.975 10.613 1.00 91.06 105 GLU A C 1
ATOM 787 O O . GLU A 1 105 ? 7.834 -8.577 10.219 1.00 91.06 105 GLU A O 1
ATOM 792 N N . ALA A 1 106 ? 5.982 -9.803 9.890 1.00 91.69 106 ALA A N 1
ATOM 793 C CA . ALA A 1 106 ? 6.380 -10.366 8.611 1.00 91.69 106 ALA A CA 1
ATOM 794 C C . ALA A 1 106 ? 5.217 -10.363 7.612 1.00 91.69 106 ALA A C 1
ATOM 796 O O . ALA A 1 106 ? 4.120 -10.830 7.917 1.00 91.69 106 ALA A O 1
ATOM 797 N N . LEU A 1 107 ? 5.483 -9.903 6.388 1.00 91.38 107 LEU A N 1
ATOM 798 C CA . LEU A 1 107 ? 4.548 -9.930 5.266 1.00 91.38 107 LEU A CA 1
ATOM 799 C C . LEU A 1 107 ? 5.151 -10.739 4.113 1.00 91.38 107 LEU A C 1
ATOM 801 O O . LEU A 1 107 ? 6.194 -10.386 3.565 1.00 91.38 107 LEU A O 1
ATOM 805 N N . ASN A 1 108 ? 4.490 -11.835 3.728 1.00 92.06 108 ASN A N 1
ATOM 806 C CA . ASN A 1 108 ? 4.932 -12.684 2.624 1.00 92.06 108 ASN A CA 1
ATOM 807 C C . ASN A 1 108 ? 4.000 -12.568 1.412 1.00 92.06 108 ASN A C 1
ATOM 809 O O . ASN A 1 108 ? 2.871 -13.060 1.427 1.00 92.06 108 ASN A O 1
ATOM 813 N N . LEU A 1 109 ? 4.526 -11.941 0.360 1.00 91.62 109 LEU A N 1
ATOM 814 C CA . LEU A 1 109 ? 3.917 -11.749 -0.955 1.00 91.62 109 LEU A CA 1
ATOM 815 C C . LEU A 1 109 ? 4.707 -12.501 -2.047 1.00 91.62 109 LEU A C 1
ATOM 817 O O . LEU A 1 109 ? 4.643 -12.158 -3.227 1.00 91.62 109 LEU A O 1
ATOM 821 N N . SER A 1 110 ? 5.489 -13.521 -1.684 1.00 92.12 110 SER A N 1
ATOM 822 C CA . SER A 1 110 ? 6.302 -14.281 -2.642 1.00 92.12 110 SER A CA 1
ATOM 823 C C . SER A 1 110 ? 5.429 -15.103 -3.595 1.00 92.12 110 SER A C 1
ATOM 825 O O . SER A 1 110 ? 4.427 -15.688 -3.185 1.00 92.12 110 SER A O 1
ATOM 827 N N . LYS A 1 111 ? 5.839 -15.190 -4.867 1.00 91.00 111 LYS A N 1
ATOM 828 C CA . LYS A 1 111 ? 5.155 -15.912 -5.961 1.00 91.00 111 LYS A CA 1
ATOM 829 C C . LYS A 1 111 ? 3.698 -15.478 -6.200 1.00 91.00 111 LYS A C 1
ATOM 831 O O . LYS A 1 111 ? 2.926 -16.223 -6.798 1.00 91.00 111 LYS A O 1
ATOM 836 N N . CYS A 1 112 ? 3.327 -14.278 -5.757 1.00 89.12 112 CYS A N 1
ATOM 837 C CA . CYS A 1 112 ? 1.966 -13.749 -5.849 1.00 89.12 112 CYS A CA 1
ATOM 838 C C . CYS A 1 112 ? 1.621 -13.152 -7.226 1.00 89.12 112 CYS A C 1
ATOM 840 O O . CYS A 1 112 ? 0.489 -12.722 -7.424 1.00 89.12 112 CYS A O 1
ATOM 842 N N . ARG A 1 113 ? 2.571 -13.159 -8.179 1.00 89.38 113 ARG A N 1
ATOM 843 C CA . ARG A 1 113 ? 2.439 -12.577 -9.530 1.00 89.38 113 ARG A CA 1
ATOM 844 C C . ARG A 1 113 ? 2.051 -11.093 -9.501 1.00 89.38 113 ARG A C 1
ATOM 846 O O . ARG A 1 113 ? 1.295 -10.638 -10.350 1.00 89.38 113 ARG A O 1
ATOM 853 N N . LEU A 1 114 ? 2.564 -10.361 -8.514 1.00 89.81 114 LEU A N 1
ATOM 854 C CA . LEU A 1 114 ? 2.343 -8.923 -8.404 1.00 89.81 114 LEU A CA 1
ATOM 855 C C . LEU A 1 114 ? 3.098 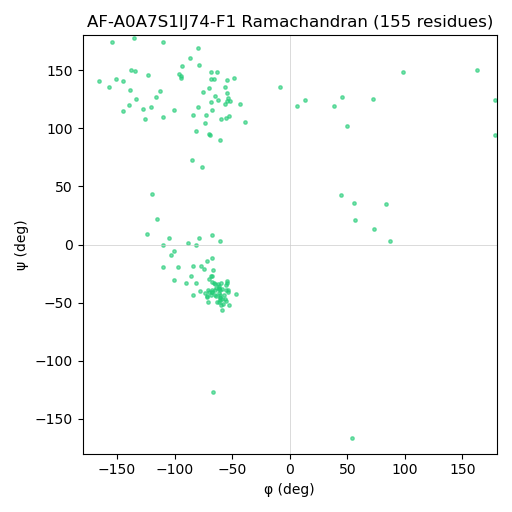-8.193 -9.516 1.00 89.81 114 LEU A C 1
ATOM 857 O O . LEU A 1 114 ? 4.260 -8.499 -9.779 1.00 89.81 114 LEU A O 1
ATOM 861 N N . ASP A 1 115 ? 2.411 -7.253 -10.146 1.00 89.62 115 ASP A N 1
ATOM 862 C CA . ASP A 1 115 ? 2.840 -6.408 -11.260 1.00 89.62 115 ASP A CA 1
ATOM 863 C C . ASP A 1 115 ? 3.249 -5.001 -10.799 1.00 89.62 115 ASP A C 1
ATOM 865 O O . ASP A 1 115 ? 4.163 -4.416 -11.367 1.00 89.62 115 ASP A O 1
ATOM 869 N N . THR A 1 116 ? 2.641 -4.487 -9.725 1.00 91.75 116 THR A N 1
ATOM 870 C CA . THR A 1 116 ? 3.055 -3.244 -9.058 1.00 91.75 116 THR A CA 1
ATOM 871 C C . THR A 1 116 ? 3.033 -3.352 -7.530 1.00 91.75 116 THR A C 1
ATOM 873 O O . THR A 1 116 ? 2.245 -4.086 -6.925 1.00 91.75 116 THR A O 1
ATOM 876 N N . PHE A 1 117 ? 3.923 -2.596 -6.887 1.00 92.81 117 PHE A N 1
ATOM 877 C CA . PHE A 1 117 ? 4.030 -2.429 -5.443 1.00 92.81 117 PHE A CA 1
ATOM 878 C C . PHE A 1 117 ? 3.080 -1.351 -4.886 1.00 92.81 117 PHE A C 1
ATOM 880 O O . PHE A 1 117 ? 2.765 -1.366 -3.695 1.00 92.81 117 PHE A O 1
ATOM 887 N N . ARG A 1 118 ? 2.571 -0.442 -5.732 1.00 93.88 118 ARG A N 1
ATOM 888 C CA . ARG A 1 118 ? 1.755 0.724 -5.329 1.00 93.88 118 ARG A CA 1
ATOM 889 C C . ARG A 1 118 ? 0.616 0.421 -4.327 1.00 93.88 118 ARG A C 1
ATOM 891 O O . ARG A 1 118 ? 0.504 1.173 -3.360 1.00 93.88 118 ARG A O 1
ATOM 898 N N . PRO A 1 119 ? -0.175 -0.672 -4.440 1.00 94.00 119 PRO A N 1
ATOM 899 C CA . PRO A 1 119 ? -1.248 -0.993 -3.481 1.00 94.00 119 PRO A CA 1
ATOM 900 C C . PRO A 1 119 ? -0.785 -1.367 -2.064 1.00 94.00 119 PRO A C 1
ATOM 902 O O . PRO A 1 119 ? -1.613 -1.495 -1.161 1.00 94.00 119 PRO A O 1
ATOM 905 N N . TYR A 1 120 ? 0.514 -1.605 -1.868 1.00 93.38 120 TYR A N 1
ATOM 906 C CA . TYR A 1 120 ? 1.099 -2.049 -0.600 1.00 93.38 120 TYR A CA 1
ATOM 907 C C . TYR A 1 120 ? 1.805 -0.916 0.158 1.00 93.38 120 TYR A C 1
ATOM 909 O O . TYR A 1 120 ? 2.153 -1.092 1.325 1.00 93.38 120 TYR A O 1
ATOM 917 N N . LEU A 1 121 ? 1.968 0.251 -0.476 1.00 93.25 121 LEU A N 1
ATOM 918 C CA . LEU A 1 121 ? 2.682 1.408 0.060 1.00 93.25 121 LEU A CA 1
ATOM 919 C C . LEU A 1 121 ? 2.075 1.903 1.384 1.00 93.25 121 LEU A C 1
ATOM 921 O O . LEU A 1 121 ? 2.757 1.907 2.408 1.00 93.25 121 LEU A O 1
ATOM 925 N N . ASP A 1 122 ? 0.778 2.228 1.398 1.00 92.50 122 ASP A N 1
ATOM 926 C CA . ASP A 1 122 ? 0.061 2.666 2.606 1.00 92.50 122 ASP A CA 1
ATOM 927 C C . ASP A 1 122 ? 0.112 1.609 3.721 1.00 92.50 122 ASP A C 1
ATOM 929 O O . ASP A 1 122 ? 0.263 1.951 4.890 1.00 92.50 122 ASP A O 1
ATOM 933 N N . LEU A 1 123 ? 0.024 0.318 3.375 1.00 92.12 123 LEU A N 1
ATOM 934 C CA . LEU A 1 123 ? 0.048 -0.789 4.342 1.00 92.12 123 LEU A CA 1
ATOM 935 C C . LEU A 1 123 ? 1.390 -0.886 5.066 1.00 92.12 123 LEU A C 1
ATOM 937 O O . LEU A 1 123 ? 1.429 -1.090 6.279 1.00 92.12 123 LEU A O 1
ATOM 941 N N . ILE A 1 124 ? 2.478 -0.745 4.312 1.00 91.44 124 ILE A N 1
ATOM 942 C CA . ILE A 1 124 ? 3.842 -0.837 4.827 1.00 91.44 124 ILE A CA 1
ATOM 943 C C . ILE A 1 124 ? 4.172 0.418 5.636 1.00 91.44 124 ILE A C 1
ATOM 945 O O . ILE A 1 124 ? 4.665 0.297 6.749 1.00 91.44 124 ILE A O 1
ATOM 949 N N . LEU A 1 125 ? 3.791 1.613 5.176 1.00 91.12 125 LEU A N 1
ATOM 950 C CA . LEU A 1 125 ? 3.985 2.853 5.940 1.00 91.12 125 LEU A CA 1
ATOM 951 C C . LEU A 1 125 ? 3.102 2.940 7.210 1.00 91.12 125 LEU A C 1
ATOM 953 O O . LEU A 1 125 ? 3.488 3.588 8.187 1.00 91.12 125 LEU A O 1
ATOM 957 N N . LEU A 1 126 ? 1.940 2.270 7.240 1.00 90.69 126 LEU A N 1
ATOM 958 C CA . LEU A 1 126 ? 1.105 2.129 8.444 1.00 90.69 126 LEU A CA 1
ATOM 959 C C . LEU A 1 126 ? 1.715 1.177 9.485 1.00 90.69 126 LEU A C 1
ATOM 961 O O . LEU A 1 126 ? 1.676 1.485 10.679 1.00 90.69 126 LEU A O 1
ATOM 965 N N . ASN A 1 127 ? 2.236 0.028 9.045 1.00 89.25 127 ASN A N 1
ATOM 966 C CA . ASN A 1 127 ? 2.661 -1.086 9.896 1.00 89.25 127 ASN A CA 1
ATOM 967 C C . ASN A 1 127 ? 4.094 -0.921 10.430 1.00 89.25 127 ASN A C 1
ATOM 969 O O . ASN A 1 127 ? 4.994 -1.647 10.023 1.00 89.25 127 ASN A O 1
ATOM 973 N N . ARG A 1 128 ? 4.302 -0.007 11.383 1.00 85.12 128 ARG A N 1
ATOM 974 C CA . ARG A 1 128 ? 5.617 0.303 11.993 1.00 85.12 128 ARG A CA 1
ATOM 975 C C . ARG A 1 128 ? 6.336 -0.849 12.724 1.00 85.12 128 ARG A C 1
ATOM 977 O O . ARG A 1 128 ? 7.412 -0.634 13.267 1.00 85.12 128 ARG A O 1
ATOM 984 N N . ASN A 1 129 ? 5.772 -2.058 12.722 1.00 88.31 129 ASN A N 1
ATOM 985 C CA . ASN A 1 129 ? 6.385 -3.260 13.289 1.00 88.31 129 ASN A CA 1
ATOM 986 C C . ASN A 1 129 ? 6.934 -4.217 12.208 1.00 88.31 129 ASN A C 1
ATOM 988 O O . ASN A 1 129 ? 7.343 -5.328 12.550 1.00 88.31 129 ASN A O 1
ATOM 992 N N . LEU A 1 130 ? 6.922 -3.841 10.920 1.00 89.31 130 LEU A N 1
ATOM 993 C CA . LEU A 1 130 ? 7.315 -4.727 9.822 1.00 89.31 130 LEU A CA 1
ATOM 994 C C . LEU A 1 130 ? 8.836 -4.936 9.767 1.00 89.31 130 LEU A C 1
ATOM 996 O O . LEU A 1 130 ? 9.583 -4.095 9.279 1.00 89.31 130 LEU A O 1
ATOM 1000 N N . LYS A 1 131 ? 9.283 -6.114 10.206 1.00 89.44 131 LYS A N 1
ATOM 1001 C CA . LYS A 1 131 ? 10.694 -6.534 10.196 1.00 89.44 131 LYS A CA 1
ATOM 1002 C C . LYS A 1 131 ? 11.077 -7.256 8.901 1.00 89.44 131 LYS A C 1
ATOM 1004 O O . LYS A 1 131 ? 12.212 -7.148 8.449 1.00 89.44 131 LYS A O 1
ATOM 1009 N N . CYS A 1 132 ? 10.140 -7.998 8.302 1.00 90.69 132 CYS A N 1
ATOM 1010 C CA . CYS A 1 132 ? 10.408 -8.880 7.160 1.00 90.69 132 CYS A CA 1
ATOM 1011 C C . CYS A 1 132 ? 9.379 -8.718 6.030 1.00 90.69 132 CYS A C 1
ATOM 1013 O O . CYS A 1 132 ? 8.184 -8.929 6.234 1.00 90.69 132 CYS A O 1
ATOM 1015 N N . LEU A 1 133 ? 9.845 -8.448 4.807 1.00 91.50 133 LEU A N 1
ATOM 1016 C CA . LEU A 1 133 ? 9.005 -8.321 3.611 1.00 91.50 133 LEU A CA 1
ATOM 1017 C C . LEU A 1 133 ? 9.505 -9.259 2.499 1.00 91.50 133 LEU A C 1
ATOM 1019 O O . LEU A 1 133 ? 10.550 -9.030 1.894 1.00 91.50 133 LEU A O 1
ATOM 1023 N N . PHE A 1 134 ? 8.762 -10.334 2.219 1.00 92.75 134 PHE A N 1
ATOM 1024 C CA . PHE A 1 134 ? 9.166 -11.355 1.244 1.00 92.75 134 PHE A CA 1
ATOM 1025 C C . PHE A 1 134 ? 8.452 -11.158 -0.097 1.00 92.75 134 PHE A C 1
ATOM 1027 O O . PHE A 1 134 ? 7.235 -11.317 -0.190 1.00 92.75 134 PHE A O 1
ATOM 1034 N N . LEU A 1 135 ? 9.221 -10.852 -1.145 1.00 92.19 135 LEU A N 1
ATOM 1035 C CA . LEU A 1 135 ? 8.717 -10.397 -2.451 1.00 92.19 135 LEU A CA 1
ATOM 1036 C C . LEU A 1 135 ? 9.178 -11.266 -3.639 1.00 92.19 135 LEU A C 1
ATOM 1038 O O . LEU A 1 135 ? 8.969 -10.902 -4.797 1.00 92.19 135 LEU A O 1
ATOM 1042 N N . ARG A 1 136 ? 9.814 -12.416 -3.379 1.00 92.94 136 ARG A N 1
ATOM 1043 C CA . ARG A 1 136 ? 10.477 -13.246 -4.403 1.00 92.94 136 ARG A CA 1
ATOM 1044 C C . ARG A 1 136 ? 9.475 -13.826 -5.409 1.00 92.94 136 ARG A C 1
ATOM 1046 O O . ARG A 1 136 ? 8.548 -14.530 -5.017 1.00 92.94 136 ARG A O 1
ATOM 1053 N N . GLY A 1 137 ? 9.724 -13.642 -6.707 1.00 90.75 137 GLY A N 1
ATOM 1054 C CA . GLY A 1 137 ? 8.892 -14.215 -7.777 1.00 90.75 137 GLY A CA 1
ATOM 1055 C C . GLY A 1 137 ? 7.650 -13.386 -8.121 1.00 90.75 137 GLY A C 1
ATOM 1056 O O . GLY A 1 137 ? 6.602 -13.954 -8.424 1.00 90.75 137 GLY A O 1
ATOM 1057 N N . ASN A 1 138 ? 7.776 -12.063 -8.044 1.00 92.19 138 ASN A N 1
ATOM 1058 C CA . ASN A 1 138 ? 6.848 -11.083 -8.610 1.00 92.19 138 ASN A CA 1
ATOM 1059 C C . ASN A 1 138 ? 7.514 -10.369 -9.804 1.00 92.19 138 ASN A C 1
ATOM 1061 O O . ASN A 1 138 ? 8.691 -10.607 -10.078 1.00 92.19 138 ASN A O 1
ATOM 1065 N N . LEU A 1 139 ? 6.760 -9.530 -10.514 1.00 90.88 139 LEU A N 1
ATOM 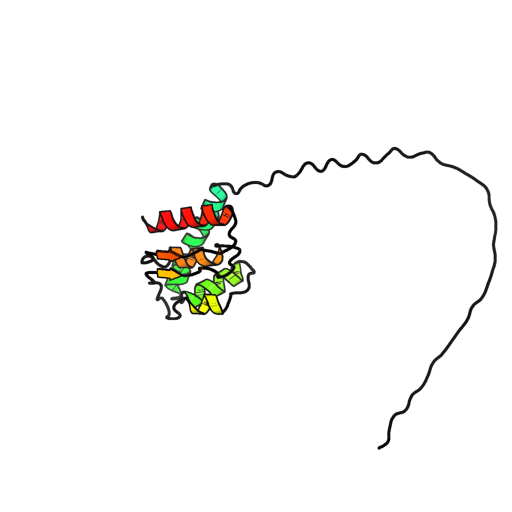1066 C CA . LEU A 1 139 ? 7.110 -8.927 -11.806 1.00 90.88 139 LEU A CA 1
ATOM 1067 C C . LEU A 1 139 ? 7.145 -7.388 -11.724 1.00 90.88 139 LEU A C 1
ATOM 1069 O O . LEU A 1 139 ? 6.618 -6.701 -12.592 1.00 90.88 139 LEU A O 1
ATOM 1073 N N . PHE A 1 140 ? 7.745 -6.863 -10.656 1.00 90.19 140 PHE A N 1
ATOM 1074 C CA . PHE A 1 140 ? 7.841 -5.429 -10.375 1.00 90.19 140 PHE A CA 1
ATOM 1075 C C . PHE A 1 140 ? 8.698 -4.665 -11.395 1.00 90.19 140 PHE A C 1
ATOM 1077 O O . PHE A 1 140 ? 9.748 -5.154 -11.823 1.00 90.19 140 PHE A O 1
ATOM 1084 N N . GLY A 1 141 ? 8.282 -3.441 -11.732 1.00 87.56 141 GLY A N 1
ATOM 1085 C CA . GLY A 1 141 ? 9.052 -2.521 -12.567 1.00 87.56 141 GLY A CA 1
ATOM 1086 C C . GLY A 1 141 ? 10.162 -1.797 -11.796 1.00 87.56 141 GLY A C 1
ATOM 1087 O O . GLY A 1 141 ? 10.206 -1.804 -10.567 1.00 87.56 141 GLY A O 1
ATOM 1088 N N . SER A 1 142 ? 11.055 -1.109 -12.514 1.00 85.44 142 SER A N 1
ATOM 1089 C CA . SER A 1 142 ? 12.095 -0.257 -11.905 1.00 85.44 142 SER A CA 1
ATOM 1090 C C . SER A 1 142 ? 11.511 0.868 -11.037 1.00 85.44 142 SER A C 1
ATOM 1092 O O . SER A 1 142 ? 12.091 1.201 -10.005 1.00 85.44 142 SER A O 1
ATOM 1094 N N . GLU A 1 143 ? 10.338 1.395 -11.405 1.00 86.50 143 GLU A N 1
ATOM 1095 C CA . GLU A 1 143 ? 9.519 2.290 -10.571 1.00 86.50 143 GLU A CA 1
ATOM 1096 C C . GLU A 1 143 ? 9.232 1.702 -9.189 1.00 86.50 143 GLU A C 1
ATOM 1098 O O . GLU A 1 143 ? 9.509 2.339 -8.172 1.00 86.50 143 GLU A O 1
ATOM 1103 N N . ASP A 1 144 ? 8.716 0.473 -9.151 1.00 91.06 144 ASP A N 1
ATOM 1104 C CA . ASP A 1 144 ? 8.353 -0.199 -7.909 1.00 91.06 144 ASP A CA 1
ATOM 1105 C C . ASP A 1 144 ? 9.584 -0.463 -7.032 1.00 91.06 144 ASP A C 1
ATOM 1107 O O . ASP A 1 144 ? 9.477 -0.364 -5.816 1.00 91.06 144 ASP A O 1
ATOM 1111 N N . PHE A 1 145 ? 10.761 -0.750 -7.606 1.00 89.25 145 PHE A N 1
ATOM 1112 C CA . PHE A 1 145 ? 12.008 -0.900 -6.837 1.00 89.25 145 PHE A CA 1
ATOM 1113 C C . PHE A 1 145 ? 12.443 0.395 -6.146 1.00 89.25 145 PHE A C 1
ATOM 1115 O O . PHE A 1 145 ? 12.769 0.363 -4.957 1.00 89.25 145 PHE A O 1
ATOM 1122 N N . SER A 1 146 ? 12.382 1.536 -6.835 1.00 90.94 146 SER A N 1
ATOM 1123 C CA . SER A 1 146 ? 12.654 2.841 -6.215 1.00 90.94 146 SER A CA 1
ATOM 1124 C C . SER A 1 146 ? 11.612 3.197 -5.148 1.00 90.94 146 SER A C 1
ATOM 1126 O O . SER A 1 146 ? 11.965 3.700 -4.081 1.00 90.94 146 SER A O 1
ATOM 1128 N N . LEU A 1 147 ? 10.335 2.888 -5.402 1.00 91.69 147 LEU A N 1
ATOM 1129 C CA . LEU A 1 147 ? 9.233 3.123 -4.466 1.00 91.69 147 LEU A CA 1
ATOM 1130 C C . LEU A 1 147 ? 9.323 2.228 -3.218 1.00 91.69 147 LEU A C 1
ATOM 1132 O O . LEU A 1 147 ? 9.114 2.707 -2.105 1.00 91.69 147 LEU A O 1
ATOM 1136 N N . MET A 1 148 ? 9.695 0.955 -3.389 1.00 91.44 148 MET A N 1
ATOM 1137 C CA . MET A 1 148 ? 9.989 0.016 -2.302 1.00 91.44 148 MET A CA 1
ATOM 1138 C C . MET A 1 148 ? 11.153 0.506 -1.442 1.00 91.44 148 MET A C 1
ATOM 1140 O O . MET A 1 148 ? 11.029 0.522 -0.220 1.00 91.44 148 MET A O 1
ATOM 1144 N N . ALA A 1 149 ? 12.259 0.933 -2.060 1.00 89.69 149 ALA A N 1
ATOM 1145 C CA . ALA A 1 149 ? 13.418 1.442 -1.334 1.00 89.69 149 ALA A CA 1
ATOM 1146 C C . ALA A 1 149 ? 13.053 2.671 -0.483 1.00 89.69 149 ALA A C 1
ATOM 1148 O O . ALA A 1 149 ? 13.260 2.655 0.727 1.00 89.69 149 ALA A O 1
ATOM 1149 N N . ALA A 1 150 ? 12.426 3.689 -1.082 1.00 90.69 150 ALA A N 1
ATOM 1150 C CA . ALA A 1 150 ? 12.025 4.904 -0.370 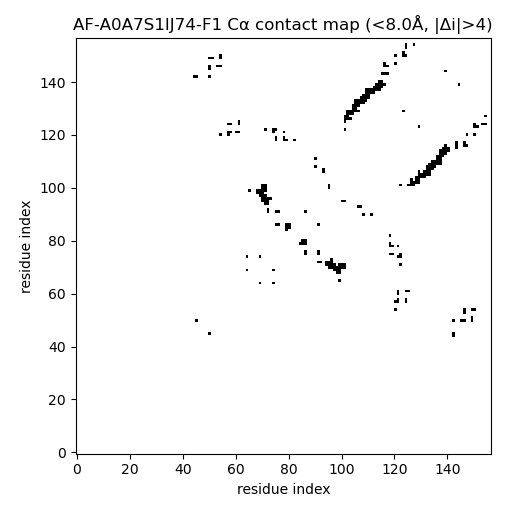1.00 90.69 150 ALA A CA 1
ATOM 1151 C C . ALA A 1 150 ? 11.025 4.629 0.774 1.00 90.69 150 ALA A C 1
ATOM 1153 O O . ALA A 1 150 ? 11.146 5.203 1.857 1.00 90.69 150 ALA A O 1
ATOM 1154 N N . ALA A 1 151 ? 10.067 3.719 0.564 1.00 89.44 151 ALA A N 1
ATOM 1155 C CA . ALA A 1 151 ? 9.099 3.329 1.588 1.00 89.44 151 ALA A CA 1
ATOM 1156 C C . ALA A 1 151 ? 9.726 2.559 2.764 1.00 89.44 151 ALA A C 1
ATOM 1158 O O . ALA A 1 151 ? 9.244 2.682 3.889 1.00 89.44 151 ALA A O 1
ATOM 1159 N N . LEU A 1 152 ? 10.778 1.771 2.509 1.00 85.50 152 LEU A N 1
ATOM 1160 C CA . LEU A 1 152 ? 11.501 1.014 3.533 1.00 85.50 152 LEU A CA 1
ATOM 1161 C C . LEU A 1 152 ? 12.528 1.874 4.286 1.00 85.50 152 LEU A C 1
ATOM 1163 O O . LEU A 1 152 ? 12.690 1.673 5.485 1.00 85.50 152 LEU A O 1
ATOM 1167 N N . THR A 1 153 ? 13.163 2.865 3.646 1.00 87.06 153 THR A N 1
ATOM 1168 C CA . THR A 1 153 ? 14.027 3.839 4.345 1.00 87.06 153 THR A CA 1
ATOM 1169 C C . THR A 1 153 ? 13.242 4.576 5.431 1.00 87.06 153 THR A C 1
ATOM 1171 O O . THR A 1 153 ? 13.604 4.503 6.600 1.00 87.06 153 THR A O 1
ATOM 1174 N N . LEU A 1 154 ? 12.077 5.137 5.080 1.00 82.94 154 LEU A N 1
ATOM 1175 C CA . LEU A 1 154 ? 11.141 5.790 6.013 1.00 82.94 154 LEU A CA 1
ATOM 1176 C C . LEU A 1 154 ? 10.468 4.828 7.016 1.00 82.94 154 LEU A C 1
ATOM 1178 O O . LEU A 1 154 ? 9.502 5.202 7.686 1.00 82.94 154 LEU A O 1
ATOM 1182 N N . HIS A 1 155 ? 10.901 3.571 7.068 1.00 73.25 155 HIS A N 1
ATOM 1183 C CA . HIS A 1 155 ? 10.448 2.552 8.009 1.00 73.25 155 HIS A CA 1
ATOM 1184 C C . HIS A 1 155 ? 11.519 2.176 9.041 1.00 73.25 155 HIS A C 1
ATOM 1186 O O . HIS A 1 155 ? 11.191 1.593 10.072 1.00 73.25 155 HIS A O 1
ATOM 1192 N N . LEU A 1 156 ? 12.783 2.488 8.743 1.00 62.66 156 LEU A N 1
ATOM 1193 C CA . LEU A 1 156 ? 13.951 2.243 9.591 1.00 62.66 156 LEU A CA 1
ATOM 1194 C C . LEU A 1 156 ? 14.395 3.515 10.346 1.00 62.66 156 LEU A C 1
ATOM 1196 O O . LEU A 1 156 ? 15.285 3.436 11.191 1.00 62.66 156 LEU A O 1
ATOM 1200 N N . GLU A 1 157 ? 13.744 4.645 10.044 1.00 58.28 157 GLU A N 1
ATOM 1201 C CA . GLU A 1 157 ? 13.733 5.927 10.771 1.00 58.28 157 GLU A CA 1
ATOM 1202 C C . GLU A 1 157 ? 12.493 6.044 11.681 1.00 58.28 157 GLU A C 1
ATOM 1204 O O . GLU A 1 157 ? 12.672 6.320 12.886 1.00 58.28 157 GLU A O 1
#

Mean predicted aligned error: 14.69 Å

Radius of gyration: 30.74 Å; Cα contacts (8 Å, |Δi|>4): 150; chains: 1; bounding box: 62×46×86 Å

Nearest PDB structures (foldseek):
  8j07-assembly1_5  TM=6.459E-01  e=3.5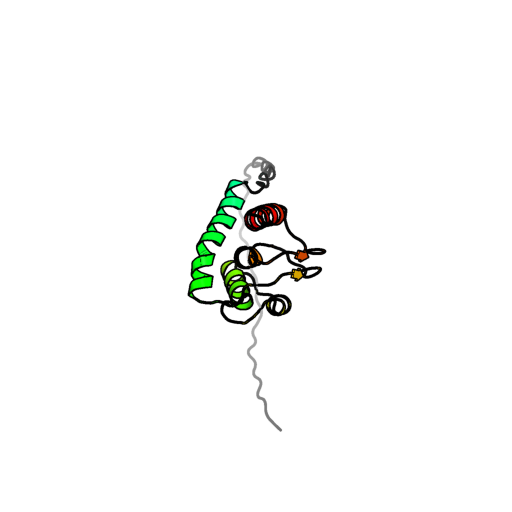45E-01  Homo sapiens

Organism: NCBI:txid73025

Secondary structure (DSSP, 8-state):
-------------------------------PPP-----PPP--PPPHHHHHHHHHHHHTTHHHHHHTT--HHHHHHHHHHHTTPPP-HHHHTTS--STT----SEEE-TTS--S-SGGGHHHHHH-TT--EEE-TT----HHHHHHHHHHHHHHH-